Protein AF-A0A3M2BFB2-F1 (afdb_monomer_lite)

Radius of gyration: 32.37 Å; chains: 1; bounding box: 68×31×104 Å

pLDDT: mean 74.06, std 13.65, range [34.88, 89.06]

Foldseek 3Di:
DDDDDDDDDPVVPDDPVVVVVVVVVVVVVVVVVVVVVVVVVVVVVVVPVVADPQLVVLVVLCVVLVPDPLLVVLLCLLCVQVVNNSNSNVCLVDLVVLVVSLVCCVPDPHDVVSNVSSVVNSCSRVVDDDD

Sequence (131 aa):
MKNAITIFDPGAAEPARYAFEIEWMAFGVAATVVFATAVTVHLFLRARLRSSAGELAARALARRMGLSRRSRRALWRVADALGMREQAGVLLLSRSALLSAVGKLATGQVDPQVAGEASTLVEAVCGKPGG

Structure (mmCIF, N/CA/C/O backbone):
data_AF-A0A3M2BFB2-F1
#
_entry.id   AF-A0A3M2BFB2-F1
#
loop_
_atom_site.group_PDB
_atom_site.id
_atom_site.type_symbol
_atom_site.label_atom_id
_atom_site.label_alt_id
_atom_site.label_comp_id
_atom_site.label_asym_id
_atom_site.label_entity_id
_atom_site.label_seq_id
_atom_site.pdbx_PDB_ins_code
_atom_site.Cartn_x
_atom_site.Cartn_y
_atom_site.Cartn_z
_atom_site.occupancy
_atom_site.B_iso_or_equiv
_atom_site.auth_seq_id
_atom_site.auth_comp_id
_atom_site.auth_asym_id
_atom_site.auth_atom_id
_atom_site.pdbx_PDB_model_num
ATOM 1 N N . MET A 1 1 ? 49.692 8.059 -81.323 1.00 40.91 1 MET A N 1
ATOM 2 C CA . MET A 1 1 ? 49.427 8.061 -79.869 1.00 40.91 1 MET A CA 1
ATOM 3 C C . MET A 1 1 ? 47.913 8.093 -79.704 1.00 40.91 1 MET A C 1
ATOM 5 O O . MET A 1 1 ? 47.303 9.042 -80.173 1.00 40.91 1 MET A O 1
ATOM 9 N N . LYS A 1 2 ? 47.290 7.005 -79.229 1.00 40.38 2 LYS A N 1
ATOM 10 C CA . LYS A 1 2 ? 45.823 6.887 -79.126 1.00 40.38 2 LYS A CA 1
ATOM 11 C C . LYS A 1 2 ? 45.396 7.322 -77.721 1.00 40.38 2 LYS A C 1
ATOM 13 O O . LYS A 1 2 ? 45.756 6.654 -76.759 1.00 40.38 2 LYS A O 1
ATOM 18 N N . ASN A 1 3 ? 44.660 8.428 -77.621 1.00 44.44 3 ASN A N 1
ATOM 19 C CA . ASN A 1 3 ? 44.034 8.873 -76.377 1.00 44.44 3 ASN A CA 1
ATOM 20 C C . ASN A 1 3 ? 42.828 7.975 -76.080 1.00 44.44 3 ASN A C 1
ATOM 22 O O . ASN A 1 3 ? 41.858 7.972 -76.837 1.00 44.44 3 ASN A O 1
ATOM 26 N N . ALA A 1 4 ? 42.903 7.201 -75.000 1.00 49.50 4 ALA A N 1
ATOM 27 C CA . ALA A 1 4 ? 41.770 6.450 -74.480 1.00 49.50 4 ALA A CA 1
ATOM 28 C C . ALA A 1 4 ? 40.865 7.412 -73.698 1.00 49.50 4 ALA A C 1
ATOM 30 O O . ALA A 1 4 ? 41.251 7.916 -72.647 1.00 49.50 4 ALA A O 1
ATOM 31 N N . ILE A 1 5 ? 39.679 7.693 -74.235 1.00 55.59 5 ILE A N 1
ATOM 32 C CA . ILE A 1 5 ? 38.616 8.386 -73.507 1.00 55.59 5 ILE A CA 1
ATOM 33 C C . ILE A 1 5 ? 37.913 7.323 -72.664 1.00 55.59 5 ILE A C 1
ATOM 35 O O . ILE A 1 5 ? 37.219 6.458 -73.196 1.00 55.59 5 ILE A O 1
ATOM 39 N N . THR A 1 6 ? 38.128 7.355 -71.353 1.00 54.09 6 THR A N 1
ATOM 40 C CA . THR A 1 6 ? 37.362 6.569 -70.387 1.00 54.09 6 THR A CA 1
ATOM 41 C C . THR A 1 6 ? 35.972 7.181 -70.250 1.00 54.09 6 THR A C 1
ATOM 43 O O . THR A 1 6 ? 35.797 8.254 -69.678 1.00 54.09 6 THR A O 1
ATOM 46 N N . ILE A 1 7 ? 34.977 6.503 -70.816 1.00 54.53 7 ILE A N 1
ATOM 47 C CA . ILE A 1 7 ? 33.562 6.821 -70.631 1.00 54.53 7 ILE A CA 1
ATOM 48 C C . ILE A 1 7 ? 33.192 6.367 -69.215 1.00 54.53 7 ILE A C 1
ATOM 50 O O . ILE A 1 7 ? 33.244 5.177 -68.913 1.00 54.53 7 ILE A O 1
ATOM 54 N N . PHE A 1 8 ? 32.878 7.318 -68.336 1.00 51.09 8 PHE A N 1
ATOM 55 C CA . PHE A 1 8 ? 32.291 7.030 -67.029 1.00 51.09 8 PHE A CA 1
ATOM 56 C C . PHE A 1 8 ? 30.857 6.540 -67.242 1.00 51.09 8 PHE A C 1
ATOM 58 O O . PHE A 1 8 ? 30.048 7.265 -67.816 1.00 51.09 8 PHE A O 1
ATOM 65 N N . ASP A 1 9 ? 30.557 5.323 -66.791 1.00 53.28 9 ASP A N 1
ATOM 66 C CA . ASP A 1 9 ? 29.198 4.786 -66.743 1.00 53.28 9 ASP A CA 1
ATOM 67 C C . ASP A 1 9 ? 28.494 5.330 -65.481 1.00 53.28 9 ASP A C 1
ATOM 69 O O . ASP A 1 9 ? 28.881 4.969 -64.363 1.00 53.28 9 ASP A O 1
ATOM 73 N N . PRO A 1 10 ? 27.503 6.232 -65.608 1.00 51.09 10 PRO A N 1
ATOM 74 C CA . PRO A 1 10 ? 26.815 6.815 -64.458 1.00 51.09 10 PRO A CA 1
ATOM 75 C C . PRO A 1 10 ? 25.875 5.820 -63.756 1.00 51.09 10 PRO A C 1
ATOM 77 O O . PRO A 1 10 ? 25.361 6.138 -62.687 1.00 51.09 10 PRO A O 1
ATOM 80 N N . GLY A 1 11 ? 25.657 4.619 -64.313 1.00 49.66 11 GLY A N 1
ATOM 81 C CA . GLY A 1 11 ? 24.800 3.587 -63.719 1.00 49.66 11 GLY A CA 1
ATOM 82 C C . GLY A 1 11 ? 25.429 2.800 -62.562 1.00 49.66 11 GLY A C 1
ATOM 83 O O . GLY A 1 11 ? 24.723 2.073 -61.870 1.00 49.66 11 GLY A O 1
ATOM 84 N N . ALA A 1 12 ? 26.739 2.932 -62.325 1.00 50.16 12 ALA A N 1
ATOM 85 C CA . ALA A 1 12 ? 27.460 2.156 -61.306 1.00 50.16 12 ALA A CA 1
ATOM 86 C C . ALA A 1 12 ? 27.602 2.869 -59.946 1.00 50.16 12 ALA A C 1
ATOM 88 O O . ALA A 1 12 ? 28.173 2.311 -59.008 1.00 50.16 12 ALA A O 1
ATOM 89 N N . ALA A 1 13 ? 27.108 4.103 -59.825 1.00 53.09 13 ALA A N 1
ATOM 90 C CA . ALA A 1 13 ? 27.337 4.963 -58.669 1.00 53.09 13 ALA A CA 1
ATOM 91 C C . ALA A 1 13 ? 26.083 5.161 -57.807 1.00 53.09 13 ALA A C 1
ATOM 93 O O . ALA A 1 13 ? 25.749 6.292 -57.493 1.00 53.09 13 ALA A O 1
ATOM 94 N N . GLU A 1 14 ? 25.401 4.095 -57.380 1.00 60.59 14 GLU A N 1
ATOM 95 C CA . GLU A 1 14 ? 24.486 4.193 -56.230 1.00 60.59 14 GLU A CA 1
ATOM 96 C C . GLU A 1 14 ? 24.238 2.821 -55.580 1.00 60.59 14 GLU A C 1
ATOM 98 O O . GLU A 1 14 ? 23.545 1.972 -56.136 1.00 60.59 14 GLU A O 1
ATOM 103 N N . PRO A 1 15 ? 24.854 2.565 -54.407 1.00 52.22 15 PRO A N 1
ATOM 104 C CA . PRO A 1 15 ? 24.051 2.039 -53.294 1.00 52.22 15 PRO A CA 1
ATOM 105 C C . PRO A 1 15 ? 24.470 2.543 -51.896 1.00 52.22 15 PRO A C 1
ATOM 107 O O . PRO A 1 15 ? 23.922 2.098 -50.891 1.00 52.22 15 PRO A O 1
ATOM 110 N N . ALA A 1 16 ? 25.438 3.459 -51.781 1.00 54.09 16 ALA A N 1
ATOM 111 C CA . ALA A 1 16 ? 25.997 3.826 -50.472 1.00 54.09 16 ALA A CA 1
ATOM 112 C C . ALA A 1 16 ? 25.065 4.712 -49.618 1.00 54.09 16 ALA A C 1
ATOM 114 O O . ALA A 1 16 ? 25.059 4.596 -48.395 1.00 54.09 16 ALA A O 1
ATOM 115 N N . ARG A 1 17 ? 24.252 5.579 -50.241 1.00 52.09 17 ARG A N 1
ATOM 116 C CA . ARG A 1 17 ? 23.345 6.486 -49.508 1.00 52.09 17 ARG A CA 1
ATOM 117 C C . ARG A 1 17 ? 22.169 5.760 -48.850 1.00 52.09 17 ARG A C 1
ATOM 119 O O . ARG A 1 17 ? 21.854 6.057 -47.704 1.00 52.09 17 ARG A O 1
ATOM 126 N N . TYR A 1 18 ? 21.583 4.772 -49.526 1.00 51.62 18 TYR A N 1
ATOM 127 C CA . TYR A 1 18 ? 20.438 4.022 -48.997 1.00 51.62 18 TYR A CA 1
ATOM 128 C C . TYR A 1 18 ? 20.815 3.091 -47.839 1.00 51.62 18 TYR A C 1
ATOM 130 O O . TYR A 1 18 ? 20.080 3.011 -46.860 1.00 51.62 18 TYR A O 1
ATOM 138 N N . ALA A 1 19 ? 21.971 2.420 -47.908 1.00 53.94 19 ALA A N 1
ATOM 139 C CA . ALA A 1 19 ? 22.444 1.577 -46.807 1.00 53.94 19 ALA A CA 1
ATOM 140 C C . ALA A 1 19 ? 22.691 2.397 -45.527 1.00 53.94 19 ALA A C 1
ATOM 142 O O . ALA A 1 19 ? 22.295 1.984 -44.439 1.00 53.94 19 ALA A O 1
ATOM 143 N N . PHE A 1 20 ? 23.264 3.596 -45.674 1.00 53.03 20 PHE A N 1
ATOM 144 C CA . PHE A 1 20 ? 23.525 4.502 -44.558 1.00 53.03 20 PHE A CA 1
ATOM 145 C C . PHE A 1 20 ? 22.229 5.043 -43.927 1.00 53.03 20 PHE A C 1
ATOM 147 O O . PHE A 1 20 ? 22.101 5.057 -42.706 1.00 53.03 20 PHE A O 1
ATOM 154 N N . GLU A 1 21 ? 21.230 5.442 -44.723 1.00 56.00 21 GLU A N 1
ATOM 155 C CA . GLU A 1 21 ? 19.943 5.934 -44.195 1.00 56.00 21 GLU A CA 1
ATOM 156 C C . GLU A 1 21 ? 19.149 4.860 -43.434 1.00 56.00 21 GLU A C 1
ATOM 158 O O . GLU A 1 21 ? 18.548 5.155 -42.395 1.00 56.00 21 GLU A O 1
ATOM 163 N N . ILE A 1 22 ? 19.182 3.606 -43.901 1.00 58.84 22 ILE A N 1
ATOM 164 C CA . ILE A 1 22 ? 18.526 2.477 -43.224 1.00 58.84 22 ILE A CA 1
ATOM 165 C C . ILE A 1 22 ? 19.184 2.203 -41.863 1.00 58.84 22 ILE A C 1
ATOM 167 O O . ILE A 1 22 ? 18.477 1.982 -40.876 1.00 58.84 22 ILE A O 1
ATOM 171 N N . GLU A 1 23 ? 20.516 2.276 -41.778 1.00 58.56 23 GLU A N 1
ATOM 172 C CA . GLU A 1 23 ? 21.240 2.130 -40.511 1.00 58.56 23 GLU A CA 1
ATOM 173 C C . GLU A 1 23 ? 20.883 3.235 -39.508 1.00 58.56 23 GLU A C 1
ATOM 175 O O . GLU A 1 23 ? 20.645 2.937 -38.336 1.00 58.56 23 GLU A O 1
ATOM 180 N N . TRP A 1 24 ? 20.745 4.490 -39.950 1.00 62.00 24 TRP A N 1
ATOM 181 C CA . TRP A 1 24 ? 20.341 5.594 -39.068 1.00 62.00 24 TRP A CA 1
ATOM 182 C C . TRP A 1 24 ? 18.912 5.459 -38.547 1.00 62.00 24 TRP A C 1
ATOM 184 O O . TRP A 1 24 ? 18.665 5.721 -37.366 1.00 62.00 24 TRP A O 1
ATOM 194 N N . MET A 1 25 ? 17.966 5.023 -39.384 1.00 68.00 25 MET A N 1
ATOM 195 C CA . MET A 1 25 ? 16.595 4.776 -38.928 1.00 68.00 25 MET A CA 1
ATOM 196 C C . MET A 1 25 ? 16.531 3.610 -37.938 1.00 68.00 25 MET A C 1
ATOM 198 O O . MET A 1 25 ? 15.878 3.727 -36.898 1.00 68.00 25 MET A O 1
ATOM 202 N N . ALA A 1 26 ? 17.252 2.518 -38.202 1.00 67.56 26 ALA A N 1
ATOM 203 C CA . ALA A 1 26 ? 17.347 1.391 -37.278 1.00 67.56 26 ALA A CA 1
ATOM 204 C C . ALA A 1 26 ? 17.982 1.807 -35.938 1.00 67.56 26 ALA A C 1
ATOM 206 O O . ALA A 1 26 ? 17.484 1.427 -34.875 1.00 67.56 26 ALA A O 1
ATOM 207 N N . PHE A 1 27 ? 19.018 2.651 -35.974 1.00 71.19 27 PHE A N 1
ATOM 208 C CA . PHE A 1 27 ? 19.657 3.196 -34.777 1.00 71.19 27 PHE A CA 1
ATOM 209 C C . PHE A 1 27 ? 18.718 4.120 -33.991 1.00 71.19 27 PHE A C 1
ATOM 211 O O . PHE A 1 27 ? 18.642 4.027 -32.767 1.00 71.19 27 PHE A O 1
ATOM 218 N N . GLY A 1 28 ? 17.941 4.962 -34.679 1.00 72.69 28 GLY A N 1
ATOM 219 C CA . GLY A 1 28 ? 16.931 5.827 -34.066 1.00 72.69 28 GLY A CA 1
ATOM 220 C C . GLY A 1 28 ? 15.819 5.039 -33.370 1.00 72.69 28 GLY A C 1
ATOM 221 O O . GLY A 1 28 ? 15.458 5.342 -32.229 1.00 72.69 28 GLY A O 1
ATOM 222 N N . VAL A 1 29 ? 15.314 3.977 -34.004 1.00 77.44 29 VAL A N 1
ATOM 223 C CA . VAL A 1 29 ? 14.310 3.089 -33.398 1.00 77.44 29 VAL A CA 1
ATOM 224 C C . VAL A 1 29 ? 14.899 2.351 -32.195 1.00 77.44 29 VAL A C 1
ATOM 226 O O . VAL A 1 29 ? 14.291 2.357 -31.123 1.00 77.44 29 VAL A O 1
ATOM 229 N N . ALA A 1 30 ? 16.102 1.785 -32.324 1.00 80.31 30 ALA A N 1
ATOM 230 C CA . ALA A 1 30 ? 16.778 1.105 -31.222 1.00 80.31 30 ALA A CA 1
ATOM 231 C C . ALA A 1 30 ? 17.023 2.048 -30.032 1.00 80.31 30 ALA A C 1
ATOM 233 O O . ALA A 1 30 ? 16.691 1.705 -28.897 1.00 80.31 30 ALA A O 1
ATOM 234 N N . ALA A 1 31 ? 17.511 3.266 -30.281 1.00 81.31 31 ALA A N 1
ATOM 235 C CA . ALA A 1 31 ? 17.716 4.284 -29.252 1.00 81.31 31 ALA A CA 1
ATOM 236 C C . ALA A 1 31 ? 16.402 4.675 -28.559 1.00 81.31 31 ALA A C 1
ATOM 238 O O . ALA A 1 31 ? 16.366 4.814 -27.336 1.00 81.31 31 ALA A O 1
ATOM 239 N N . THR A 1 32 ? 15.305 4.784 -29.311 1.00 85.06 32 THR A N 1
ATOM 240 C CA . THR A 1 32 ? 13.981 5.098 -28.754 1.00 85.06 32 THR A CA 1
ATOM 241 C C . THR A 1 32 ? 13.471 3.969 -27.858 1.00 85.06 32 THR A C 1
ATOM 243 O O . THR A 1 32 ? 12.958 4.229 -26.769 1.00 85.06 32 THR A O 1
ATOM 246 N N . VAL A 1 33 ? 13.655 2.710 -28.263 1.00 87.00 33 VAL A N 1
ATOM 247 C CA . VAL A 1 33 ? 13.276 1.536 -27.459 1.00 87.00 33 VAL A CA 1
ATOM 248 C C . VAL A 1 33 ? 14.115 1.446 -26.182 1.00 87.00 33 VAL A C 1
ATOM 250 O O . VAL A 1 33 ? 13.564 1.228 -25.099 1.00 87.00 33 VAL A O 1
ATOM 253 N N . VAL A 1 34 ? 15.430 1.662 -26.272 1.00 88.88 34 VAL A N 1
ATOM 254 C CA . VAL A 1 34 ? 16.331 1.695 -25.107 1.00 88.88 34 VAL A CA 1
ATOM 255 C C . VAL A 1 34 ? 15.959 2.839 -24.161 1.00 88.88 34 VAL A C 1
ATOM 257 O O . VAL A 1 34 ? 15.888 2.648 -22.948 1.00 88.88 34 VAL A O 1
ATOM 260 N N . PHE A 1 35 ? 15.641 4.019 -24.691 1.00 89.06 35 PHE A N 1
ATOM 261 C CA . PHE A 1 35 ? 15.212 5.150 -23.875 1.00 89.06 35 PHE A CA 1
ATOM 262 C C . PHE A 1 35 ? 13.866 4.880 -23.188 1.00 89.06 35 PHE A C 1
ATOM 264 O O . PHE A 1 35 ? 13.735 5.074 -21.980 1.00 89.06 35 PHE A O 1
ATOM 271 N N . ALA A 1 36 ? 12.877 4.363 -23.919 1.00 87.62 36 ALA A N 1
ATOM 272 C CA . ALA A 1 36 ? 11.567 4.026 -23.367 1.00 87.62 36 ALA A CA 1
ATOM 273 C C . ALA A 1 36 ? 11.665 2.956 -22.268 1.00 87.62 36 ALA A C 1
ATOM 275 O O . ALA A 1 36 ? 11.039 3.082 -21.211 1.00 87.62 36 ALA A O 1
ATOM 276 N N . THR A 1 37 ? 12.483 1.923 -22.475 1.00 85.94 37 THR A N 1
ATOM 277 C CA . THR A 1 37 ? 12.728 0.891 -21.457 1.00 85.94 37 THR A CA 1
ATOM 278 C C . THR A 1 37 ? 13.453 1.459 -20.242 1.00 85.94 37 THR A C 1
ATOM 280 O O . THR A 1 37 ? 13.013 1.208 -19.121 1.00 85.94 37 THR A O 1
ATOM 283 N N . ALA A 1 38 ? 14.477 2.296 -20.427 1.00 89.00 38 ALA A N 1
ATOM 284 C CA . ALA A 1 38 ? 15.173 2.962 -19.327 1.00 89.00 38 ALA A CA 1
ATOM 285 C C . ALA A 1 38 ? 14.233 3.856 -18.500 1.00 89.00 38 ALA A C 1
ATOM 287 O O . ALA A 1 38 ? 14.235 3.780 -17.271 1.00 89.00 38 ALA A O 1
ATOM 288 N N . VAL A 1 39 ? 13.370 4.645 -19.152 1.00 87.25 39 VAL A N 1
ATOM 289 C CA . VAL A 1 39 ? 12.345 5.462 -18.480 1.00 87.25 39 VAL A CA 1
ATOM 290 C C . VAL A 1 39 ? 11.363 4.577 -17.715 1.00 87.25 39 VAL A C 1
ATOM 292 O O . VAL A 1 39 ? 11.057 4.856 -16.558 1.00 87.25 39 VAL A O 1
ATOM 295 N N . THR A 1 40 ? 10.906 3.478 -18.314 1.00 83.56 40 THR A N 1
ATOM 296 C CA . THR A 1 40 ? 9.971 2.542 -17.670 1.00 83.56 40 THR A CA 1
ATOM 297 C C . THR A 1 40 ? 10.594 1.896 -16.433 1.00 83.56 40 THR A C 1
ATOM 299 O O . THR A 1 40 ? 9.975 1.871 -15.368 1.00 83.56 40 THR A O 1
ATOM 302 N N . VAL A 1 41 ? 11.843 1.436 -16.537 1.00 85.62 41 VAL A N 1
ATOM 303 C CA . VAL A 1 41 ? 12.607 0.871 -15.417 1.00 85.62 41 VAL A CA 1
ATOM 304 C C . VAL A 1 41 ? 12.846 1.925 -14.341 1.00 85.62 41 VAL A C 1
ATOM 306 O O . VAL A 1 41 ? 12.635 1.642 -13.164 1.00 85.62 41 VAL A O 1
ATOM 309 N N . HIS A 1 42 ? 13.206 3.155 -14.714 1.00 79.62 42 HIS A N 1
ATOM 310 C CA . HIS A 1 42 ? 13.398 4.253 -13.770 1.00 79.62 42 HIS A CA 1
ATOM 311 C C . HIS A 1 42 ? 12.105 4.588 -13.020 1.00 79.62 42 HIS A C 1
ATOM 313 O O . HIS A 1 42 ? 12.116 4.709 -11.797 1.00 79.62 42 HIS A O 1
ATOM 319 N N . LEU A 1 43 ? 10.973 4.690 -13.720 1.00 79.19 43 LEU A N 1
ATOM 320 C CA . LEU A 1 43 ? 9.671 4.937 -13.101 1.00 79.19 43 LEU A CA 1
ATOM 321 C C . LEU A 1 43 ? 9.244 3.776 -12.199 1.00 79.19 43 LEU A C 1
ATOM 323 O O . LEU A 1 43 ? 8.733 4.015 -11.106 1.00 79.19 43 LEU A O 1
ATOM 327 N N . PHE A 1 44 ? 9.494 2.533 -12.611 1.00 75.19 44 PHE A N 1
ATOM 328 C CA . PHE A 1 44 ? 9.203 1.346 -11.812 1.00 75.19 44 PHE A CA 1
ATOM 329 C C . PHE A 1 44 ? 10.063 1.277 -10.545 1.00 75.19 44 PHE A C 1
ATOM 331 O O . PHE A 1 44 ? 9.537 1.064 -9.452 1.00 75.19 44 PHE A O 1
ATOM 338 N N . LEU A 1 45 ? 11.371 1.517 -10.666 1.00 75.25 45 LEU A N 1
ATOM 339 C CA . LEU A 1 45 ? 12.295 1.596 -9.537 1.00 75.25 45 LEU A CA 1
ATOM 340 C C . LEU A 1 45 ? 11.921 2.748 -8.613 1.00 75.25 45 LEU A C 1
ATOM 342 O O . LEU A 1 45 ? 11.841 2.549 -7.410 1.00 75.25 45 LEU A O 1
ATOM 346 N N . ARG A 1 46 ? 11.603 3.928 -9.147 1.00 71.38 46 ARG A N 1
ATOM 347 C CA . ARG A 1 46 ? 11.169 5.084 -8.354 1.00 71.38 46 ARG A CA 1
ATOM 348 C C . ARG A 1 46 ? 9.834 4.831 -7.653 1.00 71.38 46 ARG A C 1
ATOM 350 O O . ARG A 1 46 ? 9.649 5.276 -6.523 1.00 71.38 46 ARG A O 1
ATOM 357 N N . ALA A 1 47 ? 8.917 4.098 -8.282 1.00 63.94 47 ALA A N 1
ATOM 358 C CA . ALA A 1 47 ? 7.674 3.658 -7.658 1.00 63.94 47 ALA A CA 1
ATOM 359 C C . ALA A 1 47 ? 7.930 2.633 -6.544 1.00 63.94 47 ALA A C 1
ATOM 361 O O . ALA A 1 47 ? 7.331 2.749 -5.479 1.00 63.94 47 ALA A O 1
ATOM 362 N N . ARG A 1 48 ? 8.853 1.683 -6.746 1.00 62.53 48 ARG A N 1
ATOM 363 C CA . ARG A 1 48 ? 9.277 0.728 -5.711 1.00 62.53 48 ARG A CA 1
ATOM 364 C C . ARG A 1 48 ? 10.050 1.381 -4.568 1.00 62.53 48 ARG A C 1
ATOM 366 O O . ARG A 1 48 ? 9.818 1.031 -3.426 1.00 62.53 48 ARG A O 1
ATOM 373 N N . LEU A 1 49 ? 10.917 2.349 -4.840 1.00 59.34 49 LEU A N 1
ATOM 374 C CA . LEU A 1 49 ? 11.616 3.119 -3.807 1.00 59.34 49 LEU A CA 1
ATOM 375 C C . LEU A 1 49 ? 10.642 3.983 -2.997 1.00 59.34 49 LEU A C 1
ATOM 377 O O . LEU A 1 49 ? 10.887 4.261 -1.831 1.00 59.34 49 LEU A O 1
ATOM 381 N N . ARG A 1 50 ? 9.514 4.379 -3.600 1.00 61.72 50 ARG A N 1
ATOM 382 C CA . ARG A 1 50 ? 8.419 5.073 -2.912 1.00 61.72 50 ARG A CA 1
ATOM 383 C C . ARG A 1 50 ? 7.514 4.160 -2.085 1.00 61.72 50 ARG A C 1
ATOM 385 O O . ARG A 1 50 ? 6.774 4.686 -1.264 1.00 61.72 50 ARG A O 1
ATOM 392 N N . SER A 1 51 ? 7.521 2.847 -2.311 1.00 62.19 51 SER A N 1
ATOM 393 C CA . SER A 1 51 ? 6.664 1.902 -1.589 1.00 62.19 51 SER A CA 1
ATOM 394 C C . SER A 1 51 ? 7.478 0.722 -1.082 1.00 62.19 51 SER A C 1
ATOM 396 O O . SER A 1 51 ? 7.888 -0.131 -1.873 1.00 62.19 51 SER A O 1
ATOM 398 N N . SER A 1 52 ? 7.676 0.640 0.231 1.00 73.38 52 SER A N 1
ATOM 399 C CA . SER A 1 52 ? 8.410 -0.465 0.844 1.00 73.38 52 SER A CA 1
ATOM 400 C C . SER A 1 52 ? 7.800 -1.823 0.470 1.00 73.38 52 SER A C 1
ATOM 402 O O . SER A 1 52 ? 6.610 -1.939 0.150 1.00 73.38 52 SER A O 1
ATOM 404 N N . ALA A 1 53 ? 8.613 -2.885 0.494 1.00 73.19 53 ALA A N 1
ATOM 405 C CA . ALA A 1 53 ? 8.153 -4.241 0.181 1.00 73.19 53 ALA A CA 1
ATOM 406 C C . ALA A 1 53 ? 6.929 -4.643 1.028 1.00 73.19 53 ALA A C 1
ATOM 408 O O . ALA A 1 53 ? 6.018 -5.307 0.529 1.00 73.19 53 ALA A O 1
ATOM 409 N N . GLY A 1 54 ? 6.870 -4.166 2.274 1.00 73.38 54 GLY A N 1
ATOM 410 C CA . GLY A 1 54 ? 5.735 -4.351 3.168 1.00 73.38 54 GLY A CA 1
ATOM 411 C C . GLY A 1 54 ? 4.464 -3.606 2.733 1.00 73.38 54 GLY A C 1
ATOM 412 O O . GLY A 1 54 ? 3.373 -4.173 2.805 1.00 73.38 54 GLY A O 1
ATOM 413 N N . GLU A 1 55 ? 4.579 -2.403 2.156 1.00 81.19 55 GLU A N 1
ATOM 414 C CA . GLU A 1 55 ? 3.434 -1.684 1.578 1.00 81.19 55 GLU A CA 1
ATOM 415 C C . GLU A 1 55 ? 2.859 -2.434 0.363 1.00 81.19 55 GLU A C 1
ATOM 417 O O . GLU A 1 55 ? 1.642 -2.585 0.218 1.00 81.19 55 GLU A O 1
ATOM 422 N N . LEU A 1 56 ? 3.726 -2.965 -0.505 1.00 80.25 56 LEU A N 1
ATOM 423 C CA . LEU A 1 56 ? 3.311 -3.774 -1.657 1.00 80.25 56 LEU A CA 1
ATOM 424 C C . LEU A 1 56 ? 2.656 -5.091 -1.226 1.00 80.25 56 LEU A C 1
ATOM 426 O O . LEU A 1 56 ? 1.600 -5.449 -1.758 1.00 80.25 56 LEU A O 1
ATOM 430 N N . ALA A 1 57 ? 3.236 -5.776 -0.239 1.00 79.94 57 ALA A N 1
ATOM 431 C CA . ALA A 1 57 ? 2.674 -6.995 0.333 1.00 79.94 57 ALA A CA 1
ATOM 432 C C . ALA A 1 57 ? 1.290 -6.737 0.948 1.00 79.94 57 ALA A C 1
ATOM 434 O O . ALA A 1 57 ? 0.343 -7.473 0.673 1.00 79.94 57 ALA A O 1
ATOM 435 N N . ALA A 1 58 ? 1.128 -5.641 1.692 1.00 85.56 58 ALA A N 1
ATOM 436 C CA . ALA A 1 58 ? -0.154 -5.241 2.262 1.00 85.56 58 ALA A CA 1
ATOM 437 C C . ALA A 1 58 ? -1.195 -4.891 1.183 1.00 85.56 58 ALA A C 1
ATOM 439 O O . ALA A 1 58 ? -2.357 -5.285 1.298 1.00 85.56 58 ALA A O 1
ATOM 440 N N . ARG A 1 59 ? -0.803 -4.223 0.085 1.00 86.06 59 ARG A N 1
ATOM 441 C CA . ARG A 1 59 ? -1.698 -3.977 -1.066 1.00 86.06 59 ARG A CA 1
ATOM 442 C C . ARG A 1 59 ? -2.150 -5.277 -1.725 1.00 86.06 59 ARG A C 1
ATOM 444 O O . ARG A 1 59 ? -3.328 -5.398 -2.066 1.00 86.06 59 ARG A O 1
ATOM 451 N N . ALA A 1 60 ? -1.236 -6.224 -1.924 1.00 84.88 60 ALA A N 1
ATOM 452 C CA . ALA A 1 60 ? -1.550 -7.528 -2.499 1.00 84.88 60 ALA A CA 1
ATOM 453 C C . ALA A 1 60 ? -2.485 -8.328 -1.581 1.00 84.88 60 ALA A C 1
ATOM 455 O O . ALA A 1 60 ? -3.504 -8.847 -2.039 1.00 84.88 60 ALA A O 1
ATOM 456 N N . LEU A 1 61 ? -2.204 -8.344 -0.277 1.00 84.69 61 LEU A N 1
ATOM 457 C CA . LEU A 1 61 ? -3.023 -9.018 0.725 1.00 84.69 61 LEU A CA 1
ATOM 458 C C . LEU A 1 61 ? -4.428 -8.411 0.818 1.00 84.69 61 LEU A C 1
ATOM 460 O O . LEU A 1 61 ? -5.417 -9.137 0.778 1.00 84.69 61 LEU A O 1
ATOM 464 N N . ALA A 1 62 ? -4.537 -7.081 0.839 1.00 86.38 62 ALA A N 1
ATOM 465 C CA . ALA A 1 62 ? -5.823 -6.394 0.858 1.00 86.38 62 ALA A CA 1
ATOM 466 C C . ALA A 1 62 ? -6.682 -6.709 -0.379 1.00 86.38 62 ALA A C 1
ATOM 468 O O . ALA A 1 62 ? -7.903 -6.823 -0.274 1.00 86.38 62 ALA A O 1
ATOM 469 N N . ARG A 1 63 ? -6.054 -6.865 -1.556 1.00 85.12 63 ARG A N 1
ATOM 470 C CA . ARG A 1 63 ? -6.743 -7.329 -2.772 1.00 85.12 63 ARG A CA 1
ATOM 471 C C . ARG A 1 63 ? -7.186 -8.783 -2.636 1.00 85.12 63 ARG A C 1
ATOM 473 O O . ARG A 1 63 ? -8.330 -9.082 -2.953 1.00 85.12 63 ARG A O 1
ATOM 480 N N . ARG A 1 64 ? -6.313 -9.659 -2.131 1.00 85.62 64 ARG A N 1
ATOM 481 C CA . ARG A 1 64 ? -6.599 -11.089 -1.944 1.00 85.62 64 ARG A CA 1
ATOM 482 C C . ARG A 1 64 ? -7.741 -11.338 -0.956 1.00 85.62 64 ARG A C 1
ATOM 484 O O . ARG A 1 64 ? -8.554 -12.218 -1.195 1.00 85.62 64 ARG A O 1
ATOM 491 N N . MET A 1 65 ? -7.849 -10.538 0.104 1.00 82.44 65 MET A N 1
ATOM 492 C CA . MET A 1 65 ? -8.963 -10.617 1.059 1.00 82.44 65 MET A CA 1
ATOM 493 C C . MET A 1 65 ? -10.273 -10.005 0.535 1.00 82.44 65 MET A C 1
ATOM 495 O O . MET A 1 65 ? -11.284 -10.020 1.234 1.00 82.44 65 MET A O 1
ATOM 499 N N . GLY A 1 66 ? -10.280 -9.461 -0.689 1.00 84.88 66 GLY A N 1
ATOM 500 C CA . GLY A 1 66 ? -11.471 -8.866 -1.292 1.00 84.88 66 GLY A CA 1
ATOM 501 C C . GLY A 1 66 ? -11.908 -7.564 -0.618 1.00 84.88 66 GLY A C 1
ATOM 502 O O . GLY A 1 66 ? -13.086 -7.215 -0.668 1.00 84.88 66 GLY A O 1
ATOM 503 N N . LEU A 1 67 ? -10.987 -6.832 0.023 1.00 85.75 67 LEU A N 1
ATOM 504 C CA . LEU A 1 67 ? -11.348 -5.612 0.742 1.00 85.75 67 LEU A CA 1
ATOM 505 C C . LEU A 1 67 ? -11.900 -4.545 -0.211 1.00 85.75 67 LEU A C 1
ATOM 507 O O . LEU A 1 67 ? -11.297 -4.191 -1.241 1.00 85.75 67 LEU A O 1
ATOM 511 N N . SER A 1 68 ? -13.032 -3.965 0.191 1.00 88.19 68 SER A N 1
ATOM 512 C CA . SER A 1 68 ? -13.659 -2.851 -0.515 1.00 88.19 68 SER A CA 1
ATOM 513 C C . SER A 1 68 ? -12.688 -1.670 -0.657 1.00 88.19 68 SER A C 1
ATOM 515 O O . SER A 1 68 ? -11.716 -1.517 0.092 1.00 88.19 68 SER A O 1
ATOM 517 N N . ARG A 1 69 ? -12.950 -0.774 -1.615 1.00 87.19 69 ARG A N 1
ATOM 518 C CA . ARG A 1 69 ? -12.140 0.446 -1.788 1.00 87.19 69 ARG A CA 1
ATOM 519 C C . ARG A 1 69 ? -12.196 1.362 -0.555 1.00 87.19 69 ARG A C 1
ATOM 521 O O . ARG A 1 69 ? -11.284 2.162 -0.357 1.00 87.19 69 ARG A O 1
ATOM 528 N N . ARG A 1 70 ? -13.258 1.273 0.256 1.00 87.19 70 ARG A N 1
ATOM 529 C CA . ARG A 1 70 ? -13.401 2.018 1.516 1.00 87.19 70 ARG A CA 1
ATOM 530 C C . ARG A 1 70 ? -12.512 1.413 2.601 1.00 87.19 70 ARG A C 1
ATOM 532 O O . ARG A 1 70 ? -11.666 2.121 3.131 1.00 87.19 70 ARG A O 1
ATOM 539 N N . SER A 1 71 ? -12.601 0.102 2.816 1.00 85.62 71 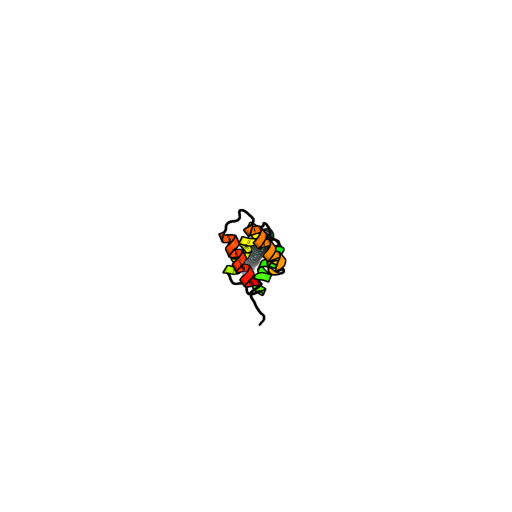SER A N 1
ATOM 540 C CA . SER A 1 71 ? -11.792 -0.628 3.805 1.00 85.62 71 SER A CA 1
ATOM 541 C C . SER A 1 71 ? -10.294 -0.550 3.492 1.00 85.62 71 SER A C 1
ATOM 543 O O . SER A 1 71 ? -9.479 -0.363 4.384 1.00 85.62 71 SER A O 1
ATOM 545 N N . ARG A 1 72 ? -9.911 -0.590 2.207 1.00 87.69 72 ARG A N 1
ATOM 546 C CA . ARG A 1 72 ? -8.517 -0.356 1.795 1.00 87.69 72 ARG A CA 1
ATOM 547 C C . ARG A 1 72 ? -8.015 1.035 2.164 1.00 87.69 72 ARG A C 1
ATOM 549 O O . ARG A 1 72 ? -6.869 1.160 2.566 1.00 87.69 72 ARG A O 1
ATOM 556 N N . ARG A 1 73 ? -8.838 2.075 2.009 1.00 88.38 73 ARG A N 1
ATOM 557 C CA . ARG A 1 73 ? -8.458 3.438 2.408 1.00 88.38 73 ARG A CA 1
ATOM 558 C C . ARG A 1 73 ? -8.334 3.551 3.926 1.00 88.38 73 ARG A C 1
ATOM 560 O O . ARG A 1 73 ? -7.333 4.088 4.380 1.00 88.38 73 ARG A O 1
ATOM 567 N N . ALA A 1 74 ? -9.279 2.975 4.670 1.00 87.44 74 ALA A N 1
ATOM 568 C CA . ALA A 1 74 ? -9.228 2.906 6.129 1.00 87.44 74 ALA A CA 1
ATOM 569 C C . ALA A 1 74 ? -7.936 2.236 6.628 1.00 87.44 74 ALA A C 1
ATOM 571 O O . ALA A 1 74 ? -7.249 2.804 7.466 1.00 87.44 74 ALA A O 1
ATOM 572 N N . LEU A 1 75 ? -7.539 1.097 6.043 1.00 86.81 75 LEU A N 1
ATOM 573 C CA . LEU A 1 75 ? -6.270 0.423 6.359 1.00 86.81 75 LEU A CA 1
ATOM 574 C C . LEU A 1 75 ? -5.061 1.355 6.249 1.00 86.81 75 LEU A C 1
ATOM 576 O O . LEU A 1 75 ? -4.228 1.377 7.149 1.00 86.81 75 LEU A O 1
ATOM 580 N N . TRP A 1 76 ? -4.962 2.118 5.159 1.00 88.75 76 TRP A N 1
ATOM 581 C CA . TRP A 1 76 ? -3.831 3.024 4.963 1.00 88.75 76 TRP A CA 1
ATOM 582 C C . TRP A 1 76 ? -3.858 4.205 5.924 1.00 88.75 76 TRP A C 1
ATOM 584 O O . TRP A 1 76 ? -2.810 4.547 6.454 1.00 88.75 76 TRP A O 1
ATOM 594 N N . ARG A 1 77 ? -5.033 4.780 6.212 1.00 87.00 77 ARG A N 1
ATOM 595 C CA . ARG A 1 77 ? -5.148 5.871 7.194 1.00 87.00 77 ARG A CA 1
ATOM 596 C C . ARG A 1 77 ? -4.801 5.414 8.610 1.00 87.00 77 ARG A C 1
ATOM 598 O O . ARG A 1 77 ? -4.084 6.112 9.314 1.00 87.00 77 ARG A O 1
ATOM 605 N N . VAL A 1 78 ? -5.255 4.223 8.995 1.00 85.88 78 VAL A N 1
ATOM 606 C CA . VAL A 1 78 ? -4.924 3.584 10.277 1.00 85.88 78 VAL A CA 1
ATOM 607 C C . VAL A 1 78 ? -3.427 3.299 10.374 1.00 85.88 78 VAL A C 1
ATOM 609 O O . VAL A 1 78 ? -2.802 3.626 11.378 1.00 85.88 78 VAL A O 1
ATOM 612 N N . ALA A 1 79 ? -2.831 2.727 9.326 1.00 87.19 79 ALA A N 1
ATOM 613 C CA . ALA A 1 79 ? -1.403 2.434 9.307 1.00 87.19 79 ALA A CA 1
ATOM 614 C C . ALA A 1 79 ? -0.544 3.711 9.319 1.00 87.19 79 ALA A C 1
ATOM 616 O O . ALA A 1 79 ? 0.471 3.736 10.009 1.00 87.19 79 ALA A O 1
ATOM 617 N N . ASP A 1 80 ? -0.956 4.765 8.609 1.00 88.56 80 ASP A N 1
ATOM 618 C CA . ASP A 1 80 ? -0.277 6.067 8.619 1.00 88.56 80 ASP A CA 1
ATOM 619 C C . ASP A 1 80 ? -0.355 6.726 10.003 1.00 88.56 80 ASP A C 1
ATOM 621 O O . ASP A 1 80 ? 0.670 7.155 10.527 1.00 88.56 80 ASP A O 1
ATOM 625 N N . ALA A 1 81 ? -1.532 6.734 10.639 1.00 83.88 81 ALA A N 1
ATOM 626 C CA . ALA A 1 81 ? -1.716 7.303 11.976 1.00 83.88 81 ALA A CA 1
ATOM 627 C C . ALA A 1 81 ? -0.904 6.580 13.066 1.00 83.88 81 ALA A C 1
ATOM 629 O O . ALA A 1 81 ? -0.552 7.176 14.079 1.00 83.88 81 ALA A O 1
ATOM 630 N N . LEU A 1 82 ? -0.588 5.301 12.850 1.00 80.62 82 LEU A N 1
ATOM 631 C CA . LEU A 1 82 ? 0.235 4.492 13.751 1.00 80.62 82 LEU A CA 1
ATOM 632 C C . LEU A 1 82 ? 1.723 4.477 13.374 1.00 80.62 82 LEU A C 1
ATOM 634 O O . LEU A 1 82 ? 2.508 3.828 14.062 1.00 80.62 82 LEU A O 1
ATOM 638 N N . GLY A 1 83 ? 2.121 5.124 12.273 1.00 83.50 83 GLY A N 1
ATOM 639 C CA . GLY A 1 83 ? 3.487 5.034 11.743 1.00 83.50 83 GLY A CA 1
ATOM 640 C C . GLY A 1 83 ? 3.876 3.624 11.270 1.00 83.50 83 GLY A C 1
ATOM 641 O O . GLY A 1 83 ? 5.052 3.316 11.120 1.00 83.50 83 GLY A O 1
ATOM 642 N N . MET A 1 84 ? 2.897 2.750 11.024 1.00 83.56 84 MET A N 1
ATOM 643 C CA . MET A 1 84 ? 3.075 1.336 10.673 1.00 83.56 84 MET A CA 1
ATOM 644 C C . MET A 1 84 ? 2.837 1.062 9.185 1.00 83.56 84 MET A C 1
ATOM 646 O O . MET A 1 84 ? 2.483 -0.054 8.805 1.00 83.56 84 MET A O 1
ATOM 650 N N . ARG A 1 85 ? 3.013 2.058 8.313 1.00 82.31 85 ARG A N 1
ATOM 651 C CA . ARG A 1 85 ? 2.706 1.943 6.877 1.00 82.31 85 ARG A CA 1
ATOM 652 C C . ARG A 1 85 ? 3.401 0.751 6.205 1.00 82.31 85 ARG A C 1
ATOM 654 O O . ARG A 1 85 ? 2.782 0.044 5.412 1.00 82.31 85 ARG A O 1
ATOM 661 N N . GLU A 1 86 ? 4.651 0.474 6.574 1.00 79.75 86 GLU A N 1
ATOM 662 C CA . GLU A 1 86 ? 5.407 -0.678 6.060 1.00 79.75 86 GLU A CA 1
ATOM 663 C C . GLU A 1 86 ? 4.889 -2.019 6.591 1.00 79.75 86 GLU A C 1
ATOM 665 O O . GLU A 1 86 ? 4.988 -3.044 5.928 1.00 79.75 86 GLU A O 1
ATOM 670 N N . GLN A 1 87 ? 4.293 -2.017 7.779 1.00 80.81 87 GLN A N 1
ATOM 671 C CA . GLN A 1 87 ? 3.786 -3.205 8.462 1.00 80.81 87 GLN A CA 1
ATOM 672 C C . GLN A 1 87 ? 2.259 -3.311 8.374 1.00 80.81 87 GLN A C 1
ATOM 674 O O . GLN A 1 87 ? 1.656 -4.121 9.074 1.00 80.81 87 GLN A O 1
ATOM 679 N N . ALA A 1 88 ? 1.611 -2.552 7.482 1.00 83.56 88 ALA A N 1
ATOM 680 C CA . ALA A 1 88 ? 0.155 -2.547 7.329 1.00 83.56 88 ALA A CA 1
ATOM 681 C C . ALA A 1 88 ? -0.420 -3.949 7.046 1.00 83.56 88 ALA A C 1
ATOM 683 O O . ALA A 1 88 ? -1.559 -4.246 7.397 1.00 83.56 88 ALA A O 1
ATOM 684 N N . GLY A 1 89 ? 0.376 -4.845 6.454 1.00 80.81 89 GLY A N 1
ATOM 685 C CA . GLY A 1 89 ? -0.005 -6.241 6.237 1.00 80.81 89 GLY A CA 1
ATOM 686 C C . GLY A 1 89 ? -0.198 -7.025 7.539 1.00 80.81 89 GLY A C 1
ATOM 687 O O . GLY A 1 89 ? -1.055 -7.899 7.593 1.00 80.81 89 GLY A O 1
ATOM 688 N N . VAL A 1 90 ? 0.522 -6.681 8.610 1.00 83.06 90 VAL A N 1
ATOM 689 C CA . VAL A 1 90 ? 0.394 -7.328 9.927 1.00 83.06 90 VAL A CA 1
ATOM 690 C C . VAL A 1 90 ? -0.993 -7.087 10.525 1.00 83.06 90 VAL A C 1
ATOM 692 O O . VAL A 1 90 ? -1.576 -8.004 11.096 1.00 83.06 90 VAL A O 1
ATOM 695 N N . LEU A 1 91 ? -1.563 -5.896 10.315 1.00 79.56 91 LEU A N 1
ATOM 696 C CA . LEU A 1 91 ? -2.926 -5.557 10.744 1.00 79.56 91 LEU A CA 1
ATOM 697 C C . LEU A 1 91 ? -3.982 -6.444 10.069 1.00 79.56 91 LEU A C 1
ATOM 699 O O . LEU A 1 91 ? -5.009 -6.758 10.658 1.00 79.56 91 LEU A O 1
ATOM 703 N N . LEU A 1 92 ? -3.722 -6.862 8.831 1.00 82.88 92 LEU A N 1
ATOM 704 C CA . LEU A 1 92 ? -4.614 -7.737 8.074 1.00 82.88 92 LEU A CA 1
ATOM 705 C C . LEU A 1 92 ? -4.452 -9.217 8.441 1.00 82.88 92 LEU A C 1
ATOM 707 O O . LEU A 1 92 ? -5.406 -9.977 8.320 1.00 82.88 92 LEU A O 1
ATOM 711 N N . LEU A 1 93 ? -3.251 -9.628 8.854 1.00 82.75 93 LEU A N 1
ATOM 712 C CA . LEU A 1 93 ? -2.933 -11.019 9.192 1.00 82.75 93 LEU A CA 1
ATOM 713 C C . LEU A 1 93 ? -3.239 -11.364 10.651 1.00 82.75 93 LEU A C 1
ATOM 715 O O . LEU A 1 93 ? -3.446 -12.532 10.969 1.00 82.75 93 LEU A O 1
ATOM 719 N N . SER A 1 94 ? -3.248 -10.371 11.542 1.00 82.44 94 SER A N 1
ATOM 720 C CA . SER A 1 94 ? -3.405 -10.585 12.976 1.00 82.44 94 SER A CA 1
ATOM 721 C C . SER A 1 94 ? -4.531 -9.739 13.556 1.00 82.44 94 SER A C 1
ATOM 723 O O . SER A 1 94 ? -4.428 -8.520 13.702 1.00 82.44 94 SER A O 1
ATOM 725 N N . ARG A 1 95 ? -5.600 -10.424 13.976 1.00 79.06 95 ARG A N 1
ATOM 726 C CA . ARG A 1 95 ? -6.727 -9.819 14.697 1.00 79.06 95 ARG A CA 1
ATOM 727 C C . ARG A 1 95 ? -6.281 -9.127 15.986 1.00 79.06 95 ARG A C 1
ATOM 729 O O . ARG A 1 95 ? -6.789 -8.056 16.300 1.00 79.06 95 ARG A O 1
ATOM 736 N N . SER A 1 96 ? -5.334 -9.706 16.726 1.00 80.50 96 SER A N 1
ATOM 737 C CA . SER A 1 96 ? -4.820 -9.097 17.960 1.00 80.50 96 SER A CA 1
ATOM 738 C C . SER A 1 96 ? -4.017 -7.828 17.675 1.00 80.50 96 SER A C 1
ATOM 740 O O . SER A 1 96 ? -4.172 -6.842 18.394 1.00 80.50 96 SER A O 1
ATOM 742 N N . ALA A 1 97 ? -3.229 -7.806 16.594 1.00 80.19 97 ALA A N 1
ATOM 743 C CA . ALA A 1 97 ? -2.519 -6.604 16.164 1.00 80.19 97 ALA A CA 1
ATOM 744 C C . ALA A 1 97 ? -3.493 -5.494 15.749 1.00 80.19 97 ALA A C 1
ATOM 746 O O . ALA A 1 97 ? -3.296 -4.339 16.117 1.00 80.19 97 ALA A O 1
ATOM 747 N N . LEU A 1 98 ? -4.572 -5.848 15.045 1.00 81.06 98 LEU A N 1
ATOM 748 C CA . LEU A 1 98 ? -5.615 -4.910 14.634 1.00 81.06 98 LEU A CA 1
ATOM 749 C C . LEU A 1 98 ? -6.369 -4.315 15.834 1.00 81.06 98 LEU A C 1
ATOM 751 O O . LEU A 1 98 ? -6.546 -3.104 15.908 1.00 81.06 98 LEU A O 1
ATOM 755 N N . LEU A 1 99 ? -6.770 -5.144 16.802 1.00 81.69 99 LEU A N 1
ATOM 756 C CA . LEU A 1 99 ? -7.445 -4.679 18.020 1.00 81.69 99 LEU A CA 1
ATOM 757 C C . LEU A 1 99 ? -6.515 -3.840 18.905 1.00 81.69 99 LEU A C 1
ATOM 759 O O . LEU A 1 99 ? -6.942 -2.826 19.448 1.00 81.69 99 LEU A O 1
ATOM 763 N N . SER A 1 100 ? -5.236 -4.212 19.009 1.00 83.31 100 SER A N 1
ATOM 764 C CA . SER A 1 100 ? -4.230 -3.407 19.711 1.00 83.31 100 SER A CA 1
ATOM 765 C C . SER A 1 100 ? -4.014 -2.054 19.027 1.00 83.31 100 SER A C 1
ATOM 767 O O . SER A 1 100 ? -3.937 -1.030 19.702 1.00 83.31 100 SER A O 1
ATOM 769 N N . ALA A 1 101 ? -3.978 -2.029 17.694 1.00 78.50 101 ALA A N 1
ATOM 770 C CA . ALA A 1 101 ? -3.901 -0.811 16.894 1.00 78.50 101 ALA A CA 1
ATOM 771 C C . ALA A 1 101 ? -5.116 0.103 17.113 1.00 78.50 101 ALA A C 1
ATOM 773 O O . ALA A 1 101 ? -4.944 1.294 17.355 1.00 78.50 101 ALA A O 1
ATOM 774 N N . VAL A 1 102 ? -6.331 -0.452 17.105 1.00 82.56 102 VAL A N 1
ATOM 775 C CA . VAL A 1 102 ? -7.566 0.293 17.406 1.00 82.56 102 VAL A CA 1
ATOM 776 C C . VAL A 1 102 ? -7.542 0.830 18.837 1.00 82.56 102 VAL A C 1
ATOM 778 O O . VAL A 1 102 ? -7.853 1.997 19.048 1.00 82.56 102 VAL A O 1
ATOM 781 N N . GLY A 1 103 ? -7.112 0.019 19.809 1.00 79.62 103 GLY A N 1
ATOM 782 C CA . GLY A 1 103 ? -6.959 0.445 21.201 1.00 79.62 103 GLY A CA 1
ATOM 783 C C . GLY A 1 103 ? -5.992 1.621 21.339 1.00 79.62 103 GLY A C 1
ATOM 784 O O . GLY A 1 103 ? -6.341 2.625 21.950 1.00 79.62 103 GLY A O 1
ATOM 785 N N . LYS A 1 104 ? -4.823 1.546 20.688 1.00 81.25 104 LYS A N 1
ATOM 786 C CA . LYS A 1 104 ? -3.843 2.643 20.647 1.00 81.25 104 LYS A CA 1
ATOM 787 C C . LYS A 1 104 ? -4.413 3.913 20.016 1.00 81.25 104 LYS A C 1
ATOM 789 O O . LYS A 1 104 ? -4.161 4.999 20.530 1.00 81.25 104 LYS A O 1
ATOM 794 N N . LEU A 1 105 ? -5.187 3.780 18.937 1.00 80.06 105 LEU A N 1
ATOM 795 C CA . LEU A 1 105 ? -5.854 4.903 18.271 1.00 80.06 105 LEU A CA 1
ATOM 796 C C . LEU A 1 105 ? -6.937 5.540 19.146 1.00 80.06 105 LEU A C 1
ATOM 798 O O . LEU A 1 105 ? -7.060 6.757 19.149 1.00 80.06 105 LEU A O 1
ATOM 802 N N . ALA A 1 106 ? -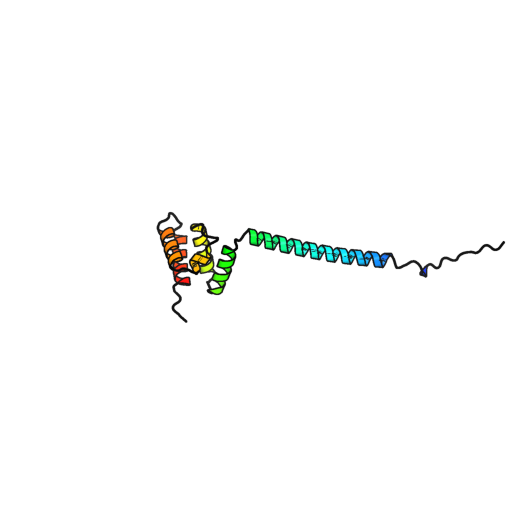7.688 4.738 19.903 1.00 78.75 106 ALA A N 1
ATOM 803 C CA . ALA A 1 106 ? -8.729 5.223 20.806 1.00 78.75 106 ALA A CA 1
ATOM 804 C C . ALA A 1 106 ? -8.159 5.918 22.055 1.00 78.75 106 ALA A C 1
ATOM 806 O O . ALA A 1 106 ? -8.782 6.832 22.586 1.00 78.75 106 ALA A O 1
ATOM 807 N N . THR A 1 107 ? -6.982 5.493 22.529 1.00 81.00 107 THR A N 1
ATOM 808 C CA . THR A 1 107 ? -6.293 6.115 23.674 1.00 81.00 107 THR A CA 1
ATOM 809 C C . THR A 1 107 ? -5.389 7.288 23.290 1.00 81.00 107 THR A C 1
ATOM 811 O O . THR A 1 107 ? -4.986 8.057 24.159 1.00 81.00 107 THR A O 1
ATOM 814 N N . GLY A 1 108 ? -5.012 7.404 22.014 1.00 73.31 108 GLY A N 1
ATOM 815 C CA . GLY A 1 108 ? -4.173 8.490 21.510 1.00 73.31 108 GLY A CA 1
ATOM 816 C C . GLY A 1 108 ? -4.981 9.740 21.155 1.00 73.31 108 GLY A C 1
ATOM 817 O O . GLY A 1 108 ? -6.177 9.661 20.895 1.00 73.31 108 GLY A O 1
ATOM 818 N N . GLN A 1 109 ? -4.316 10.898 21.060 1.00 62.47 109 GLN A N 1
ATOM 819 C CA . GLN A 1 109 ? -4.867 12.097 20.402 1.00 62.47 109 GLN A CA 1
ATOM 820 C C . GLN A 1 109 ? -4.900 11.916 18.874 1.00 62.47 109 GLN A C 1
ATOM 822 O O . GLN A 1 109 ? -4.315 12.694 18.124 1.00 62.47 109 GLN A O 1
ATOM 827 N N . VAL A 1 110 ? -5.515 10.840 18.396 1.00 67.38 110 VAL A N 1
ATOM 828 C CA . VAL A 1 110 ? -5.707 10.619 16.965 1.00 67.38 110 VAL A CA 1
ATOM 829 C C . VAL A 1 110 ? -7.119 11.042 16.601 1.00 67.38 110 VAL A C 1
ATOM 831 O O . VAL A 1 110 ? -8.048 10.887 17.391 1.00 67.38 110 VAL A O 1
ATOM 834 N N . ASP A 1 111 ? -7.260 11.619 15.409 1.00 74.31 111 ASP A N 1
ATOM 835 C CA . ASP A 1 111 ? -8.531 12.088 14.873 1.00 74.31 111 ASP A CA 1
ATOM 836 C C . ASP A 1 111 ? -9.632 11.021 15.078 1.00 74.31 111 ASP A C 1
ATOM 838 O O . ASP A 1 111 ? -9.463 9.876 14.629 1.00 74.31 111 ASP A O 1
ATOM 842 N N . PRO A 1 112 ? -10.755 11.355 15.749 1.00 72.88 112 PRO A N 1
ATOM 843 C CA . PRO A 1 112 ? -11.850 10.417 16.006 1.00 72.88 112 PRO A CA 1
ATOM 844 C C . PRO A 1 112 ? -12.395 9.778 14.722 1.00 72.88 112 PRO A C 1
ATOM 846 O O . PRO A 1 112 ? -12.914 8.658 14.748 1.00 72.88 112 PRO A O 1
ATOM 849 N N . GLN A 1 113 ? -12.223 10.438 13.575 1.00 79.75 113 GLN A N 1
ATOM 850 C CA . GLN A 1 113 ? -12.572 9.884 12.276 1.00 79.75 113 GLN A CA 1
ATOM 851 C C . GLN A 1 113 ? -11.732 8.641 11.921 1.00 79.75 113 GLN A C 1
ATOM 853 O O . GLN A 1 113 ? -12.262 7.673 11.371 1.00 79.75 113 GLN A O 1
ATOM 858 N N . VAL A 1 114 ? -10.442 8.618 12.274 1.00 80.88 114 VAL A N 1
ATOM 859 C CA . VAL A 1 114 ? -9.540 7.477 12.028 1.00 80.88 114 VAL A CA 1
ATOM 860 C C . VAL A 1 114 ? -9.865 6.311 12.962 1.00 80.88 114 VAL A C 1
ATOM 862 O O . VAL A 1 114 ? -9.800 5.157 12.538 1.00 80.88 114 VAL A O 1
ATOM 865 N N . ALA A 1 115 ? -10.287 6.589 14.198 1.00 77.38 115 ALA A N 1
ATOM 866 C CA . ALA A 1 115 ? -10.762 5.560 15.122 1.00 77.38 115 ALA A CA 1
ATOM 867 C C . ALA A 1 115 ? -12.032 4.864 14.594 1.00 77.38 115 ALA A C 1
ATOM 869 O O . ALA A 1 115 ? -12.112 3.635 14.595 1.00 77.38 115 ALA A O 1
ATOM 870 N N . GLY A 1 116 ? -12.985 5.629 14.046 1.00 78.81 116 GLY A N 1
ATOM 871 C CA . GLY A 1 116 ? -14.165 5.070 13.375 1.00 78.81 116 GLY A CA 1
ATOM 872 C C . GLY A 1 116 ? -13.802 4.215 12.155 1.00 78.81 116 GLY A C 1
ATOM 873 O O . GLY A 1 116 ? -14.340 3.124 11.962 1.00 78.81 116 GLY A O 1
ATOM 874 N N . GLU A 1 117 ? -12.833 4.659 11.354 1.00 82.75 117 GLU A N 1
ATOM 875 C CA . GLU A 1 117 ? -12.326 3.883 10.219 1.00 82.75 117 GLU A CA 1
ATOM 876 C C . GLU A 1 117 ? -11.626 2.587 10.651 1.00 82.75 117 GLU A C 1
ATOM 878 O O . GLU A 1 117 ? -11.809 1.555 9.998 1.00 82.75 117 GLU A O 1
ATOM 883 N N . ALA A 1 118 ? -10.904 2.601 11.773 1.00 80.62 118 ALA A N 1
ATOM 884 C CA . ALA A 1 118 ? -10.300 1.409 12.360 1.00 80.62 118 ALA A CA 1
ATOM 885 C C . ALA A 1 118 ? -11.362 0.377 12.766 1.00 80.62 118 ALA A C 1
ATOM 887 O O . ALA A 1 118 ? -11.218 -0.800 12.438 1.00 80.62 118 ALA A O 1
ATOM 888 N N . SER A 1 119 ? -12.469 0.809 13.373 1.00 80.31 119 SER A N 1
ATOM 889 C CA . SER A 1 119 ? -13.596 -0.074 13.702 1.00 80.31 119 SER A CA 1
ATOM 890 C C . SER A 1 119 ? -14.233 -0.688 12.452 1.00 80.31 119 SER A C 1
ATOM 892 O O . SER A 1 119 ? -14.406 -1.904 12.385 1.00 80.31 119 SER A O 1
ATOM 894 N N . THR A 1 120 ? -14.478 0.106 11.400 1.00 82.12 120 THR A N 1
ATOM 895 C CA . THR A 1 120 ? -15.010 -0.435 10.129 1.00 82.12 120 THR A CA 1
ATOM 896 C C . THR A 1 120 ?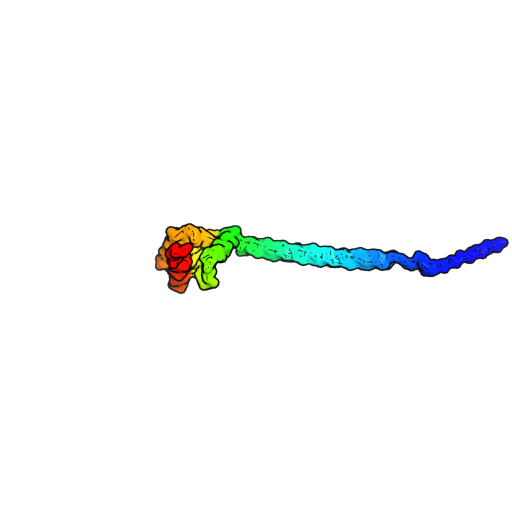 -14.047 -1.411 9.446 1.00 82.12 120 THR A C 1
ATOM 898 O O . THR A 1 120 ? -14.466 -2.327 8.736 1.00 82.12 120 THR A O 1
ATOM 901 N N . LEU A 1 121 ? -12.739 -1.231 9.645 1.00 82.62 121 LEU A N 1
ATOM 902 C CA . LEU A 1 121 ? -11.721 -2.151 9.153 1.00 82.62 121 LEU A CA 1
ATOM 903 C C . LEU A 1 121 ? -11.723 -3.460 9.952 1.00 82.62 121 LEU A C 1
ATOM 905 O O . LEU A 1 121 ? -11.620 -4.525 9.345 1.00 8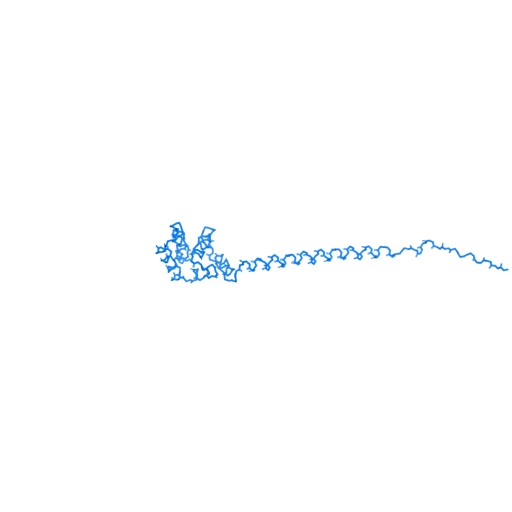2.62 121 LEU A O 1
ATOM 909 N N . VAL A 1 122 ? -11.886 -3.395 11.278 1.00 83.31 122 VAL A N 1
ATOM 910 C CA . VAL A 1 122 ? -12.061 -4.576 12.140 1.00 83.31 122 VAL A CA 1
ATOM 911 C C . VAL A 1 122 ? -13.276 -5.378 11.709 1.00 83.31 122 VAL A C 1
ATOM 913 O O . VAL A 1 122 ? -13.152 -6.585 11.537 1.00 83.31 122 VAL A O 1
ATOM 916 N N . GLU A 1 123 ? -14.414 -4.740 11.455 1.00 81.94 123 GLU A N 1
ATOM 917 C CA . GLU A 1 123 ? -15.603 -5.431 10.946 1.00 81.94 123 GLU A CA 1
ATOM 918 C C . GLU A 1 123 ? -15.359 -6.064 9.573 1.00 81.94 123 GLU A C 1
ATOM 920 O O . GLU A 1 123 ? -15.724 -7.211 9.345 1.00 81.94 123 GLU A O 1
ATOM 925 N N . ALA A 1 124 ? -14.675 -5.373 8.660 1.00 80.56 124 ALA A N 1
ATOM 926 C CA . ALA A 1 124 ? -14.397 -5.918 7.332 1.00 80.56 124 ALA A CA 1
ATOM 927 C C . ALA A 1 124 ? -13.420 -7.111 7.344 1.00 80.56 124 ALA A C 1
ATOM 929 O O . ALA A 1 124 ? -13.496 -7.971 6.467 1.00 80.56 124 ALA A O 1
ATOM 930 N N . VAL A 1 125 ? -12.484 -7.148 8.298 1.00 78.12 125 VAL A N 1
ATOM 931 C CA . VAL A 1 125 ? -11.444 -8.188 8.397 1.00 78.12 125 VAL A CA 1
ATOM 932 C C . VAL A 1 125 ? -11.869 -9.333 9.322 1.00 78.12 125 VAL A C 1
ATOM 934 O O . VAL A 1 125 ? -11.613 -10.492 9.014 1.00 78.12 125 VAL A O 1
ATOM 937 N N . CYS A 1 126 ? -12.535 -9.031 10.438 1.00 76.31 126 CYS A N 1
ATOM 938 C CA . CYS A 1 126 ? -12.956 -10.007 11.450 1.00 76.31 126 CYS A CA 1
ATOM 939 C C . CYS A 1 126 ? -14.428 -10.422 11.325 1.00 76.31 126 CYS A C 1
ATOM 941 O O . CYS A 1 126 ? -14.803 -11.468 11.842 1.00 76.31 126 CYS A O 1
ATOM 943 N N . GLY A 1 127 ? -15.265 -9.612 10.675 1.00 68.06 127 GLY A N 1
ATOM 944 C CA . GLY A 1 127 ? -16.706 -9.831 10.526 1.00 68.06 127 GLY A CA 1
ATOM 945 C C . GLY A 1 127 ? -17.098 -10.680 9.319 1.00 68.06 127 GLY A C 1
ATOM 946 O O . GLY A 1 127 ? -18.264 -10.675 8.944 1.00 68.06 127 GLY A O 1
ATOM 947 N N . LYS A 1 128 ? -16.163 -11.421 8.707 1.00 52.38 128 LYS A N 1
ATOM 948 C CA . LYS A 1 128 ? -16.516 -12.561 7.851 1.00 52.38 128 LYS A CA 1
ATOM 949 C C . LYS A 1 128 ? -16.663 -13.813 8.730 1.00 52.38 128 LYS A C 1
ATOM 951 O O . LYS A 1 128 ? -15.646 -14.439 9.032 1.00 52.38 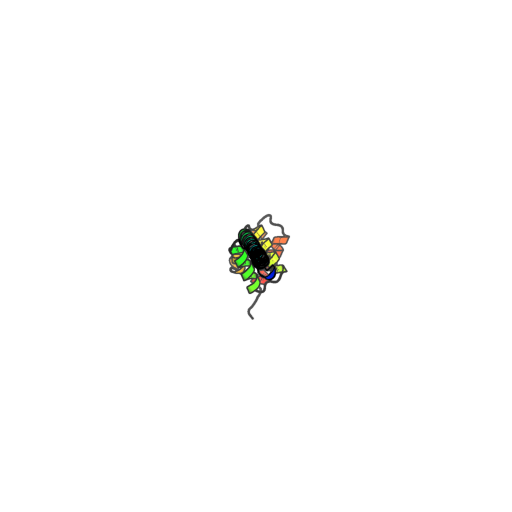128 LYS A O 1
ATOM 956 N N . PRO A 1 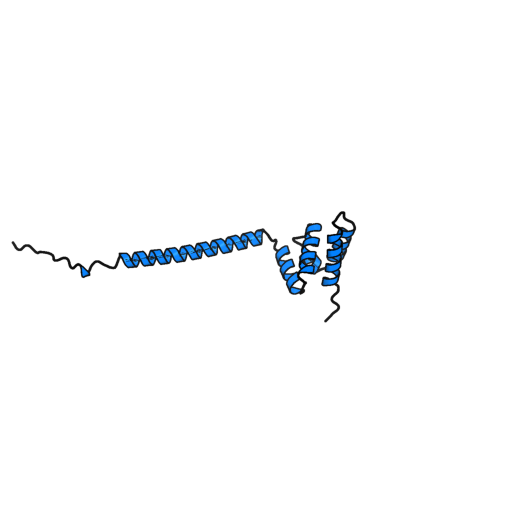129 ? -17.882 -14.204 9.147 1.00 41.56 129 PRO A N 1
ATOM 957 C CA . PRO A 1 129 ? -18.134 -15.596 9.485 1.00 41.56 129 PRO A CA 1
ATOM 958 C C . PRO A 1 129 ? -17.994 -16.430 8.203 1.00 41.56 129 PRO A C 1
ATOM 960 O O . PRO A 1 129 ? -18.188 -15.916 7.100 1.00 41.56 129 PRO A O 1
ATOM 963 N N . GLY A 1 130 ? -17.584 -17.686 8.356 1.00 44.41 130 GLY A N 1
ATOM 964 C CA . GLY A 1 130 ? -17.263 -18.592 7.256 1.00 44.41 130 GLY A CA 1
ATOM 965 C C . GLY A 1 130 ? -18.304 -18.633 6.134 1.00 44.41 130 GLY A C 1
ATOM 966 O O . GLY A 1 130 ? -19.510 -18.579 6.372 1.00 44.41 130 GLY A O 1
ATOM 967 N N . GLY A 1 131 ? -17.789 -18.753 4.915 1.00 34.88 131 GLY A N 1
ATOM 968 C CA . GLY A 1 131 ? -18.488 -19.258 3.742 1.00 34.88 131 GLY A CA 1
ATOM 969 C C . GLY A 1 131 ? -17.577 -20.267 3.074 1.00 34.88 131 GLY A C 1
ATOM 970 O O . GLY A 1 131 ? -16.391 -19.903 2.887 1.00 34.88 131 GLY A O 1
#

Secondary structure (DSSP, 8-state):
---------GGG--SHHHHHHHHHHHHHHHHHHHHHHHHHHHHHHHHHHHS-HHHHHHHHHHHHTT--HHHHHHHHHHHHHTT-GGGHHHHHH-HHHHHHHHHHHHHTT--HHHHHHHHHHHHHHH-----